Protein AF-A0A1F5PYQ2-F1 (afdb_monomer_lite)

Sequence (108 aa):
MFIPIKQTREEIDQRKFEIEQELLELIYRTESDFELDDIKQVIYDEKDQDDLMQIVAMFDRGGDAGELENILELTTDAWNYFPHKALDGLSPAEVSLRYSEQGSNSRE

pLDDT: mean 78.99, std 13.06, range [34.59, 91.06]

Radius of gyration: 15.69 Å; chains: 1; bounding box: 46×28×38 Å

Secondary structure (DSSP, 8-state):
--------HHHHHHHHHHHHHHHHHHHHHHT-S--HHHHHHHHHT--STHHHHHHHHHH--S--HHHHHHHHHHHHHHHHHS-BGGGTTB-HHHHHHHHHHHHHTT--

Organism: NCBI:txid1817841

Structure (mmCIF, N/CA/C/O backbone):
data_AF-A0A1F5PYQ2-F1
#
_entry.id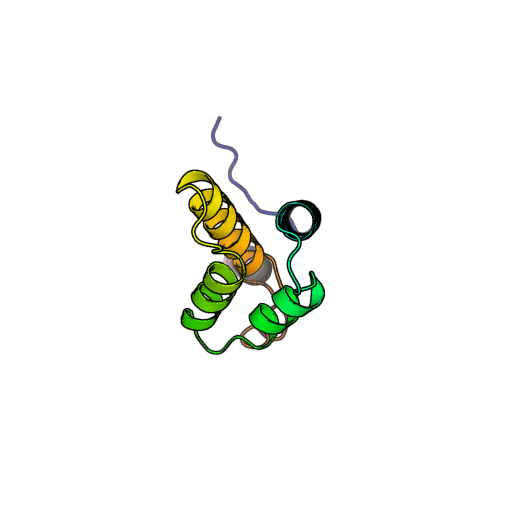   AF-A0A1F5PYQ2-F1
#
loop_
_atom_site.group_PDB
_atom_site.id
_atom_site.type_symbol
_atom_site.label_atom_id
_atom_site.label_alt_id
_atom_site.label_comp_id
_atom_site.label_asym_id
_atom_site.label_entity_id
_atom_site.label_seq_id
_atom_site.pdbx_PDB_ins_code
_atom_site.Cartn_x
_atom_site.Cartn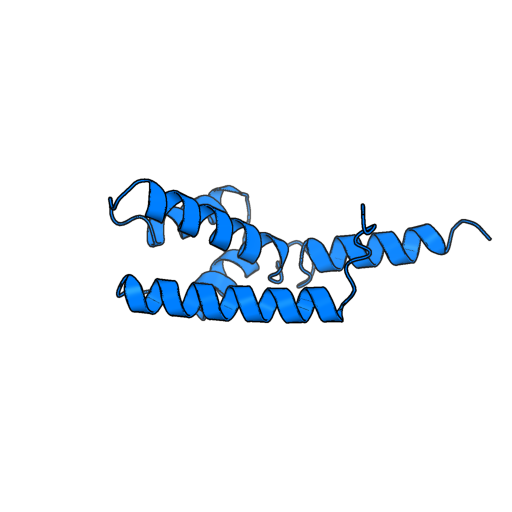_y
_atom_site.Cartn_z
_atom_site.occupancy
_atom_site.B_iso_or_equiv
_atom_site.auth_seq_id
_atom_site.auth_comp_id
_atom_site.auth_asym_id
_atom_site.auth_atom_id
_atom_site.pdbx_PDB_model_num
ATOM 1 N N . MET A 1 1 ? 19.837 21.330 1.083 1.00 34.59 1 MET A N 1
ATOM 2 C CA . MET A 1 1 ? 20.543 20.107 0.655 1.00 34.59 1 MET A CA 1
ATOM 3 C C . MET A 1 1 ? 19.524 19.284 -0.109 1.00 34.59 1 MET A C 1
ATOM 5 O O . MET A 1 1 ? 18.592 18.802 0.508 1.00 34.59 1 MET A O 1
ATOM 9 N N . PHE A 1 2 ? 19.600 19.266 -1.440 1.00 47.25 2 PHE A N 1
ATOM 10 C CA . PHE A 1 2 ? 18.746 18.406 -2.263 1.00 47.25 2 PHE A CA 1
ATOM 11 C C . PHE A 1 2 ? 19.471 17.070 -2.365 1.00 47.25 2 PHE A C 1
ATOM 13 O O . PHE A 1 2 ? 20.518 16.995 -3.006 1.00 47.25 2 PHE A O 1
ATOM 20 N N . ILE A 1 3 ? 18.979 16.058 -1.657 1.00 42.16 3 ILE A N 1
ATOM 21 C CA . ILE A 1 3 ? 19.463 14.693 -1.835 1.00 42.16 3 ILE A CA 1
ATOM 22 C C . ILE A 1 3 ? 18.719 14.148 -3.058 1.00 42.16 3 ILE A C 1
ATOM 24 O O . ILE A 1 3 ? 17.489 14.120 -3.040 1.00 42.16 3 ILE A O 1
ATOM 28 N N . PRO A 1 4 ? 19.413 13.797 -4.154 1.00 42.34 4 PRO A N 1
ATOM 29 C CA . PRO A 1 4 ? 18.775 13.124 -5.273 1.00 42.34 4 PRO A CA 1
ATOM 30 C C . PRO A 1 4 ? 18.320 11.755 -4.770 1.00 42.34 4 PRO A C 1
ATOM 32 O O . PRO A 1 4 ? 19.158 10.912 -4.453 1.00 42.34 4 PRO A O 1
ATOM 35 N N . ILE A 1 5 ? 17.009 11.552 -4.640 1.00 46.09 5 ILE A N 1
ATOM 36 C CA . ILE A 1 5 ? 16.456 10.286 -4.161 1.00 46.09 5 ILE A CA 1
ATOM 37 C C . ILE A 1 5 ? 16.630 9.253 -5.279 1.00 46.09 5 ILE A C 1
ATOM 39 O O . ILE A 1 5 ? 15.768 9.073 -6.134 1.00 46.09 5 ILE A O 1
ATOM 43 N N . LYS A 1 6 ? 17.787 8.590 -5.311 1.00 52.62 6 LYS A N 1
ATOM 44 C CA . LYS A 1 6 ? 17.865 7.232 -5.842 1.00 52.62 6 LYS A CA 1
ATOM 45 C C . LYS A 1 6 ? 17.202 6.352 -4.788 1.00 52.62 6 LYS A C 1
ATOM 47 O O . LYS A 1 6 ? 17.893 5.938 -3.869 1.00 52.62 6 LYS A O 1
ATOM 52 N N . GLN A 1 7 ? 15.891 6.134 -4.886 1.00 63.72 7 GLN A N 1
ATOM 53 C CA . GLN A 1 7 ? 15.201 5.206 -3.987 1.00 63.72 7 GLN A CA 1
ATOM 54 C C . GLN A 1 7 ? 15.839 3.829 -4.146 1.00 63.72 7 GLN A C 1
ATOM 56 O O . GLN A 1 7 ? 15.738 3.214 -5.203 1.00 63.72 7 GLN A O 1
ATOM 61 N N . THR A 1 8 ? 16.556 3.366 -3.134 1.00 76.50 8 THR A N 1
ATOM 62 C CA . THR A 1 8 ? 17.118 2.015 -3.130 1.00 76.50 8 THR A CA 1
ATOM 63 C C . THR A 1 8 ? 16.032 0.994 -2.803 1.00 76.50 8 THR A C 1
ATOM 65 O O . THR A 1 8 ? 14.992 1.323 -2.235 1.00 76.50 8 THR A O 1
ATOM 68 N N . ARG A 1 9 ? 16.264 -0.277 -3.148 1.00 77.69 9 ARG A N 1
ATOM 69 C CA . ARG A 1 9 ? 15.338 -1.363 -2.788 1.00 77.69 9 ARG A CA 1
ATOM 70 C C . ARG A 1 9 ? 15.116 -1.437 -1.271 1.00 77.69 9 ARG A C 1
ATOM 72 O O . ARG A 1 9 ? 13.998 -1.665 -0.840 1.00 77.69 9 ARG A O 1
ATOM 79 N N . GLU A 1 10 ? 16.156 -1.139 -0.494 1.00 81.06 10 GLU A N 1
ATOM 80 C CA . GLU A 1 10 ? 16.117 -1.071 0.971 1.00 81.06 10 GLU A CA 1
ATOM 81 C C . GLU A 1 10 ? 15.205 0.058 1.486 1.00 81.06 10 GLU A C 1
ATOM 83 O O . GLU A 1 10 ? 14.410 -0.165 2.391 1.00 81.06 10 GLU A O 1
ATOM 88 N N . GLU A 1 11 ? 15.249 1.248 0.877 1.00 81.69 11 GLU A N 1
ATOM 89 C CA . GLU A 1 11 ? 14.330 2.349 1.211 1.00 81.69 11 GLU A CA 1
ATOM 90 C C . GLU A 1 11 ? 12.885 2.035 0.822 1.00 81.69 11 GLU A C 1
ATOM 92 O O . GLU A 1 11 ? 11.960 2.394 1.545 1.00 81.69 11 GLU A O 1
ATOM 97 N N . ILE A 1 12 ? 12.683 1.351 -0.308 1.00 84.75 12 ILE A N 1
ATOM 98 C CA . ILE A 1 12 ? 11.360 0.885 -0.731 1.00 84.75 12 ILE A CA 1
ATOM 99 C C . ILE A 1 12 ? 10.802 -0.115 0.287 1.00 84.75 12 ILE A C 1
ATOM 101 O O . ILE A 1 12 ? 9.653 0.026 0.693 1.00 84.75 12 ILE A O 1
ATOM 105 N N . ASP A 1 13 ? 11.600 -1.090 0.727 1.00 84.56 13 ASP A N 1
ATOM 106 C CA . ASP A 1 13 ? 11.182 -2.070 1.736 1.00 84.56 13 ASP A CA 1
ATOM 107 C C . ASP A 1 13 ? 10.937 -1.415 3.105 1.00 84.56 13 ASP A C 1
ATOM 109 O O . ASP A 1 13 ? 9.946 -1.726 3.768 1.00 84.56 13 ASP A O 1
ATOM 113 N N . GLN A 1 14 ? 11.775 -0.455 3.507 1.00 85.94 14 GLN A N 1
ATOM 114 C CA . GLN A 1 14 ? 11.557 0.315 4.731 1.00 85.94 14 GLN A CA 1
ATOM 115 C C . GLN A 1 14 ? 10.245 1.101 4.661 1.00 85.94 14 GLN A C 1
ATOM 117 O O . GLN A 1 14 ? 9.464 1.069 5.610 1.00 85.94 14 GLN A O 1
ATOM 122 N N . ARG A 1 15 ? 9.975 1.766 3.532 1.00 87.56 15 ARG A N 1
ATOM 123 C CA . ARG A 1 15 ? 8.749 2.544 3.362 1.00 87.56 15 ARG A CA 1
ATOM 124 C C . ARG A 1 15 ? 7.512 1.652 3.320 1.00 87.56 15 ARG A C 1
ATOM 126 O O . ARG A 1 15 ? 6.521 1.992 3.951 1.00 87.56 15 ARG A O 1
ATOM 133 N N . LYS A 1 16 ? 7.585 0.479 2.672 1.00 88.75 16 LYS A N 1
ATOM 134 C CA . LYS A 1 16 ? 6.528 -0.548 2.749 1.00 88.75 16 LYS A CA 1
ATOM 135 C C . LYS A 1 16 ? 6.211 -0.894 4.205 1.00 88.75 16 LYS A C 1
ATOM 137 O O . LYS A 1 16 ? 5.045 -0.877 4.576 1.00 88.75 16 LYS A O 1
ATOM 142 N N . PHE A 1 17 ? 7.234 -1.143 5.025 1.00 88.69 17 PHE A N 1
ATOM 143 C CA . PHE A 1 17 ? 7.041 -1.469 6.437 1.00 88.69 17 PHE A CA 1
ATOM 144 C C . PHE A 1 17 ? 6.387 -0.322 7.222 1.00 88.69 17 PHE A C 1
ATOM 146 O O . PHE A 1 17 ? 5.467 -0.570 7.997 1.00 88.69 17 PHE A O 1
ATOM 153 N N . GLU A 1 18 ? 6.826 0.924 7.018 1.00 90.62 18 GLU A N 1
ATOM 154 C CA . GLU A 1 18 ? 6.209 2.101 7.652 1.00 90.62 18 GLU A CA 1
ATOM 155 C C . GLU A 1 18 ? 4.723 2.213 7.292 1.00 90.62 18 GLU A C 1
ATOM 157 O O . GLU A 1 18 ? 3.883 2.282 8.187 1.00 90.62 18 GLU A O 1
ATOM 162 N N . ILE A 1 19 ? 4.395 2.104 6.002 1.00 90.19 19 ILE A N 1
ATOM 163 C CA . ILE A 1 19 ? 3.016 2.157 5.504 1.00 90.19 19 ILE A CA 1
ATOM 164 C C . ILE A 1 19 ? 2.169 1.030 6.106 1.00 90.19 19 ILE A C 1
ATOM 166 O O . ILE A 1 19 ? 1.030 1.259 6.505 1.00 90.19 19 ILE A O 1
ATOM 170 N N . GLU A 1 20 ? 2.704 -0.191 6.209 1.00 90.88 20 GLU A N 1
ATOM 171 C CA . GLU A 1 20 ? 2.001 -1.306 6.854 1.00 90.88 20 GLU A CA 1
ATOM 172 C C . GLU A 1 20 ? 1.691 -1.022 8.327 1.00 90.88 20 GLU A C 1
ATOM 174 O O . GLU A 1 20 ? 0.594 -1.338 8.786 1.00 90.88 20 GLU A O 1
ATOM 179 N N . GLN A 1 21 ? 2.633 -0.434 9.072 1.00 91.06 21 GLN A N 1
ATOM 180 C CA . GLN A 1 21 ? 2.403 -0.075 10.473 1.00 91.06 21 GLN A CA 1
ATOM 181 C C . GLN A 1 21 ? 1.360 1.037 10.607 1.00 91.06 21 GLN A C 1
ATOM 183 O O . GLN A 1 21 ? 0.465 0.928 11.444 1.00 91.06 21 GLN A O 1
ATOM 188 N N . GLU A 1 22 ? 1.434 2.070 9.769 1.00 89.81 22 GLU A N 1
ATOM 189 C CA . GLU A 1 22 ? 0.468 3.171 9.766 1.00 89.81 22 GLU A CA 1
ATOM 190 C C . GLU A 1 22 ? -0.939 2.693 9.369 1.00 89.81 22 GLU A C 1
ATOM 192 O O . GLU A 1 22 ? -1.922 3.082 10.000 1.00 89.81 22 GLU A O 1
ATOM 197 N N . LEU A 1 23 ? -1.055 1.777 8.398 1.00 87.38 23 LEU A N 1
ATOM 198 C CA . LEU A 1 23 ? -2.334 1.159 8.021 1.00 87.38 23 LEU A CA 1
ATOM 199 C C . LEU A 1 23 ? -2.910 0.311 9.153 1.00 87.38 23 LEU A C 1
ATOM 201 O O . LEU A 1 23 ? -4.107 0.384 9.420 1.00 87.38 23 LEU A O 1
ATOM 205 N N . LEU A 1 24 ? -2.077 -0.475 9.840 1.00 88.94 24 LEU A N 1
ATOM 206 C CA . LEU A 1 24 ? -2.514 -1.259 10.997 1.00 88.94 24 LEU A CA 1
ATOM 207 C C . LEU A 1 24 ? -2.988 -0.363 12.143 1.00 88.94 24 LEU A C 1
ATOM 209 O O . LEU A 1 24 ? -4.015 -0.653 12.758 1.00 88.94 24 LEU A O 1
ATOM 213 N N . GLU A 1 25 ? -2.273 0.730 12.418 1.00 88.44 25 GLU A N 1
ATOM 214 C CA . GLU A 1 25 ? -2.694 1.708 13.419 1.00 88.44 25 GLU A CA 1
ATOM 215 C C . GLU A 1 25 ? -4.025 2.355 13.024 1.00 88.44 25 GLU A C 1
ATOM 217 O O . GLU A 1 25 ? -4.922 2.467 13.861 1.00 88.44 25 GLU A O 1
ATOM 222 N N . LEU A 1 26 ? -4.191 2.720 11.750 1.00 83.50 26 LEU A N 1
ATOM 223 C CA . LEU A 1 26 ? -5.429 3.289 11.235 1.00 83.50 26 LEU A CA 1
ATOM 224 C C . LEU A 1 26 ? -6.596 2.303 11.358 1.00 83.50 26 LEU A C 1
ATOM 226 O O . LEU A 1 26 ? -7.648 2.687 11.863 1.00 83.50 26 LEU A O 1
ATOM 230 N N . ILE A 1 27 ? -6.424 1.038 10.962 1.00 84.31 27 ILE A N 1
ATOM 231 C CA . ILE A 1 27 ? -7.443 -0.017 11.106 1.00 84.31 27 ILE A CA 1
ATOM 232 C C . ILE A 1 27 ? -7.833 -0.190 12.577 1.00 84.31 27 ILE A C 1
ATOM 234 O O . ILE A 1 27 ? -9.020 -0.219 12.903 1.00 84.31 27 ILE A O 1
ATOM 238 N N . TYR A 1 28 ? -6.844 -0.245 13.473 1.00 84.31 28 TYR A N 1
ATOM 239 C CA . TYR A 1 28 ? -7.074 -0.381 14.909 1.00 84.31 28 TYR A CA 1
ATOM 240 C C . TYR A 1 28 ? -7.808 0.833 15.492 1.00 84.31 28 TYR A C 1
ATOM 242 O O . TYR A 1 28 ? -8.765 0.679 16.246 1.00 84.31 28 TYR A O 1
ATOM 250 N N . ARG A 1 29 ? -7.390 2.049 15.123 1.00 81.88 29 ARG A N 1
ATOM 251 C CA . ARG A 1 29 ? -7.984 3.306 15.601 1.00 81.88 29 ARG A CA 1
ATOM 252 C C . ARG A 1 29 ? -9.396 3.508 15.075 1.00 81.88 29 ARG A C 1
ATOM 254 O O . ARG A 1 29 ? -10.247 4.027 15.791 1.00 81.88 29 ARG A O 1
ATOM 261 N N . THR A 1 30 ? -9.622 3.133 13.823 1.00 73.19 30 THR A N 1
ATOM 262 C CA . THR A 1 30 ? -10.930 3.245 13.187 1.00 73.19 30 THR A CA 1
ATOM 263 C C . THR A 1 30 ? -11.845 2.091 13.563 1.00 73.19 30 THR A C 1
ATOM 265 O O . THR A 1 30 ? -13.017 2.196 13.258 1.00 73.19 30 THR A O 1
ATOM 268 N N . GLU A 1 31 ? -11.385 1.030 14.238 1.00 74.88 31 GLU A N 1
ATOM 269 C CA . GLU A 1 31 ? -12.162 -0.205 14.444 1.00 74.88 31 GLU A CA 1
ATOM 270 C C . GLU A 1 31 ? -12.774 -0.696 13.119 1.00 74.88 31 GLU A C 1
ATOM 272 O O . GLU A 1 31 ? -13.979 -0.949 13.020 1.00 74.88 31 GLU A O 1
ATOM 277 N N . SER A 1 32 ? -11.965 -0.707 12.056 1.00 72.06 32 SER A N 1
ATOM 278 C CA . SER A 1 32 ? -12.398 -1.156 10.730 1.00 72.06 32 SER A CA 1
ATOM 279 C C . SER A 1 32 ? -12.665 -2.653 10.691 1.00 72.06 32 SER A C 1
ATOM 281 O O . SER A 1 32 ? -11.909 -3.434 11.257 1.00 72.06 32 SER A O 1
ATOM 283 N N . ASP A 1 33 ? -13.731 -3.047 9.989 1.00 79.12 33 ASP A N 1
ATOM 284 C CA . ASP A 1 33 ? -14.025 -4.453 9.673 1.00 79.12 33 ASP A CA 1
ATOM 285 C C . ASP A 1 33 ? -13.036 -5.040 8.645 1.00 79.12 33 ASP A C 1
ATOM 287 O O . ASP A 1 33 ? -13.081 -6.234 8.362 1.00 79.12 33 ASP A O 1
ATOM 291 N N . PHE A 1 34 ? -12.164 -4.203 8.075 1.00 81.06 34 PHE A N 1
ATOM 292 C CA . PHE A 1 34 ? -11.172 -4.564 7.064 1.00 81.06 34 PHE A CA 1
ATOM 293 C C . PHE A 1 34 ? -9.797 -4.809 7.685 1.00 81.06 34 PHE A C 1
ATOM 295 O O . PHE A 1 34 ? -9.363 -4.060 8.563 1.00 81.06 34 PHE A O 1
ATOM 302 N N . GLU A 1 35 ? -9.079 -5.808 7.176 1.00 86.56 35 GLU A N 1
ATOM 303 C CA . GLU A 1 35 ? -7.704 -6.113 7.561 1.00 86.56 35 GLU A CA 1
ATOM 304 C C . GLU A 1 35 ? -6.691 -5.534 6.560 1.00 86.56 35 GLU A C 1
ATOM 306 O O . GLU A 1 35 ? -7.011 -5.182 5.424 1.00 86.56 35 GLU A O 1
ATOM 311 N N . LEU A 1 36 ? -5.418 -5.465 6.966 1.00 86.69 36 LEU A N 1
ATOM 312 C CA . LEU A 1 36 ? -4.328 -5.027 6.084 1.00 86.69 36 LEU A CA 1
ATOM 313 C C . LEU A 1 36 ? -4.260 -5.868 4.793 1.00 86.69 36 LEU A C 1
ATOM 315 O O . LEU A 1 36 ? -3.884 -5.356 3.738 1.00 86.69 36 LEU A O 1
ATOM 319 N N . ASP A 1 37 ? -4.606 -7.154 4.879 1.00 88.06 37 ASP A N 1
ATOM 320 C CA . ASP A 1 37 ? -4.600 -8.069 3.737 1.00 88.06 37 ASP A CA 1
ATOM 321 C C . ASP A 1 37 ? -5.691 -7.722 2.714 1.00 88.06 37 ASP A C 1
ATOM 323 O O . ASP A 1 37 ? -5.414 -7.736 1.517 1.00 88.06 37 ASP A O 1
ATOM 327 N N . ASP A 1 38 ? -6.878 -7.289 3.161 1.00 87.88 38 ASP A N 1
ATOM 328 C CA . ASP A 1 38 ? -7.955 -6.842 2.269 1.00 87.88 38 ASP A CA 1
ATOM 329 C C . ASP A 1 38 ? -7.501 -5.653 1.419 1.00 87.88 38 ASP A C 1
ATOM 331 O O . ASP A 1 38 ? -7.688 -5.637 0.204 1.00 87.88 38 ASP A O 1
ATOM 335 N N . ILE A 1 39 ? -6.829 -4.681 2.043 1.00 85.56 39 ILE A N 1
ATOM 336 C CA . ILE A 1 39 ? -6.304 -3.489 1.363 1.00 85.56 39 ILE A CA 1
ATOM 337 C C . ILE A 1 39 ? -5.266 -3.894 0.317 1.00 85.56 39 ILE A C 1
ATOM 339 O O . ILE A 1 39 ? -5.333 -3.463 -0.835 1.00 85.56 39 ILE A O 1
ATOM 343 N N . LYS A 1 40 ? -4.317 -4.757 0.698 1.00 87.81 40 LYS A N 1
ATOM 344 C CA . LYS A 1 40 ? -3.305 -5.278 -0.227 1.00 87.81 40 LYS A CA 1
ATOM 345 C C . LYS A 1 40 ? -3.939 -6.047 -1.373 1.00 87.81 40 LYS A C 1
ATOM 347 O O . LYS A 1 40 ? -3.443 -5.955 -2.489 1.00 87.81 40 LYS A O 1
ATOM 352 N N . GLN A 1 41 ? -5.014 -6.786 -1.118 1.00 88.88 41 GLN A N 1
ATOM 353 C CA . GLN A 1 41 ? -5.717 -7.535 -2.147 1.00 88.88 41 GLN A CA 1
ATOM 354 C C . GLN A 1 41 ? -6.448 -6.603 -3.119 1.00 88.88 41 GLN A C 1
ATOM 356 O O . GLN A 1 41 ? -6.394 -6.848 -4.321 1.00 88.88 41 GLN A O 1
ATOM 361 N N . VAL A 1 42 ? -7.078 -5.527 -2.632 1.00 88.25 42 VAL A N 1
ATOM 362 C CA . VAL A 1 42 ? -7.711 -4.508 -3.491 1.00 88.25 42 VAL A CA 1
ATOM 363 C C . VAL A 1 42 ? -6.671 -3.829 -4.380 1.00 88.25 42 VAL A C 1
ATOM 365 O O . VAL A 1 42 ? -6.900 -3.698 -5.577 1.00 88.25 42 VAL A O 1
ATOM 368 N N . ILE A 1 43 ? -5.516 -3.462 -3.821 1.00 88.06 43 ILE A N 1
ATOM 369 C CA . ILE A 1 43 ? -4.410 -2.870 -4.588 1.00 88.06 43 ILE A CA 1
ATOM 370 C C . ILE A 1 43 ? -3.834 -3.890 -5.576 1.00 88.06 43 ILE A C 1
ATOM 372 O O . ILE A 1 43 ? -3.590 -3.582 -6.735 1.00 88.06 43 ILE A O 1
ATOM 376 N N . TYR A 1 44 ? -3.645 -5.139 -5.153 1.00 89.12 44 TYR A N 1
ATOM 377 C CA . TYR A 1 44 ? -3.095 -6.165 -6.026 1.00 89.12 44 TYR A CA 1
ATOM 378 C C . TYR A 1 44 ? -4.019 -6.448 -7.209 1.00 89.12 44 TYR A C 1
ATOM 380 O O . TYR A 1 44 ? -3.547 -6.478 -8.338 1.00 89.12 44 TYR A O 1
ATOM 388 N N . ASP A 1 45 ? -5.317 -6.645 -6.979 1.00 88.69 45 ASP A N 1
ATOM 389 C CA . ASP A 1 45 ? -6.310 -6.922 -8.025 1.00 88.69 45 ASP A CA 1
ATOM 390 C C . ASP A 1 45 ? -6.902 -5.650 -8.662 1.00 88.69 45 ASP A C 1
ATOM 392 O O . ASP A 1 45 ? -7.937 -5.736 -9.335 1.00 88.69 45 ASP A O 1
ATOM 396 N N . GLU A 1 46 ? -6.241 -4.497 -8.485 1.00 83.75 46 GLU A N 1
ATOM 397 C CA . GLU A 1 46 ? -6.656 -3.230 -9.081 1.00 83.75 46 GLU A CA 1
ATOM 398 C C . GLU A 1 46 ? -6.893 -3.379 -10.587 1.00 83.75 46 GLU A C 1
ATOM 400 O O . GLU A 1 46 ? -6.167 -4.074 -11.315 1.00 83.75 46 GLU A O 1
ATOM 405 N N . LYS A 1 47 ? -7.933 -2.706 -11.069 1.00 77.06 47 LYS A N 1
ATOM 406 C CA . LYS A 1 47 ? -8.208 -2.568 -12.498 1.00 77.06 47 LYS A CA 1
ATOM 407 C C . LYS A 1 47 ? -7.972 -1.144 -12.955 1.00 77.06 47 LYS A C 1
ATOM 409 O O . LYS A 1 47 ? -7.410 -0.961 -14.031 1.00 77.06 47 LYS A O 1
ATOM 414 N N . ASP A 1 48 ? -8.377 -0.172 -12.139 1.00 75.81 48 ASP A N 1
ATOM 415 C CA . ASP A 1 48 ? -8.334 1.250 -12.461 1.00 75.81 48 ASP A CA 1
ATOM 416 C C . ASP A 1 48 ? -8.155 2.104 -11.192 1.00 75.81 48 ASP A C 1
ATOM 418 O O . ASP A 1 48 ? -8.353 1.644 -10.070 1.00 75.81 48 ASP A O 1
ATOM 422 N N . GLN A 1 49 ? -7.853 3.399 -11.355 1.00 73.50 49 GLN A N 1
ATOM 423 C CA . GLN A 1 49 ? -7.696 4.332 -10.224 1.00 73.50 49 GLN A CA 1
ATOM 424 C C . GLN A 1 49 ? -8.964 4.520 -9.372 1.00 73.50 49 GLN A C 1
ATOM 426 O O . GLN A 1 49 ? -8.887 5.066 -8.272 1.00 73.50 49 GLN A O 1
ATOM 431 N N . ASP A 1 50 ? -10.124 4.069 -9.851 1.00 79.38 50 ASP A N 1
ATOM 432 C CA . ASP A 1 50 ? -11.355 4.041 -9.060 1.00 79.38 50 ASP A CA 1
ATOM 433 C C . ASP A 1 50 ? -11.247 3.093 -7.852 1.00 79.38 50 ASP A C 1
ATOM 435 O O . ASP A 1 50 ? -11.886 3.339 -6.828 1.00 79.38 50 ASP A O 1
ATOM 439 N N . ASP A 1 51 ? -10.407 2.054 -7.921 1.00 80.62 51 ASP A N 1
ATOM 440 C CA . ASP A 1 51 ? -10.195 1.112 -6.815 1.00 80.62 51 ASP A CA 1
ATOM 441 C C . ASP A 1 51 ? -9.486 1.786 -5.624 1.00 80.62 51 ASP A C 1
ATOM 443 O O . ASP A 1 51 ? -9.807 1.504 -4.468 1.00 80.62 51 ASP A O 1
ATOM 447 N N . LEU A 1 52 ? -8.621 2.777 -5.881 1.00 80.31 52 LEU A N 1
ATOM 448 C CA . LEU A 1 52 ? -8.020 3.614 -4.834 1.00 80.31 52 LEU A CA 1
ATOM 449 C C . LEU A 1 52 ? -9.103 4.369 -4.052 1.00 80.31 52 LEU A C 1
ATOM 451 O O . LEU A 1 52 ? -9.088 4.401 -2.821 1.00 80.31 52 LEU A O 1
ATOM 455 N N . MET A 1 53 ? -10.071 4.961 -4.760 1.00 81.56 53 MET A N 1
ATOM 456 C CA . MET A 1 53 ? -11.167 5.689 -4.117 1.00 81.56 53 MET A CA 1
ATOM 457 C C . MET A 1 53 ? -12.082 4.765 -3.312 1.00 81.56 53 MET A C 1
ATOM 459 O O . MET A 1 53 ? -12.651 5.211 -2.316 1.00 81.56 53 MET A O 1
ATOM 463 N N . GLN A 1 54 ? -12.199 3.486 -3.684 1.00 81.25 54 GLN A N 1
ATOM 464 C CA . GLN A 1 54 ? -12.926 2.512 -2.869 1.00 81.25 54 GLN A CA 1
ATOM 465 C C . GLN A 1 54 ? -12.235 2.281 -1.525 1.00 81.25 54 GLN A C 1
ATOM 467 O O . GLN A 1 54 ? -12.921 2.280 -0.508 1.00 81.25 54 GLN A O 1
ATOM 472 N N . ILE A 1 55 ? -10.904 2.149 -1.495 1.00 81.94 55 ILE A N 1
ATOM 473 C CA . ILE A 1 55 ? -10.149 1.998 -0.239 1.00 81.94 55 ILE A CA 1
ATOM 474 C C . ILE A 1 55 ? -10.356 3.228 0.648 1.00 81.94 55 ILE A C 1
ATOM 476 O O . ILE A 1 55 ? -10.711 3.092 1.816 1.00 81.94 55 ILE A O 1
ATOM 480 N N . VAL A 1 56 ? -10.224 4.436 0.089 1.00 83.31 56 VAL A N 1
ATOM 481 C CA . VAL A 1 56 ? -10.467 5.680 0.840 1.00 83.31 56 VAL A CA 1
ATOM 482 C C . VAL A 1 56 ? -11.893 5.711 1.399 1.00 83.31 56 VAL A C 1
ATOM 484 O O . VAL A 1 56 ? -12.080 6.028 2.570 1.00 83.31 56 VAL A O 1
ATOM 487 N N . ALA A 1 57 ? -12.894 5.317 0.608 1.00 81.94 57 ALA A N 1
ATOM 488 C CA . ALA A 1 57 ? -14.287 5.261 1.045 1.00 81.94 57 ALA A CA 1
ATOM 489 C C . ALA A 1 57 ? -14.562 4.185 2.115 1.00 81.94 57 ALA A C 1
ATOM 491 O O . ALA A 1 57 ? -15.489 4.346 2.903 1.00 81.94 57 ALA A O 1
ATOM 492 N N . MET A 1 58 ? -13.776 3.103 2.173 1.00 77.50 58 MET A N 1
ATOM 493 C CA . MET A 1 58 ? -13.868 2.100 3.248 1.00 77.50 58 MET A CA 1
ATOM 494 C C . MET A 1 58 ? -13.404 2.664 4.597 1.00 77.50 58 MET A C 1
ATOM 496 O O . MET A 1 58 ? -13.930 2.278 5.641 1.00 77.50 58 MET A O 1
ATOM 500 N N . PHE A 1 59 ? -12.435 3.582 4.575 1.00 75.19 59 PHE A N 1
ATOM 501 C CA . PHE A 1 59 ? -11.923 4.257 5.769 1.00 75.19 59 PHE A CA 1
ATOM 502 C C . PHE A 1 59 ? -12.668 5.557 6.103 1.00 75.19 59 PHE A C 1
ATOM 504 O O . PHE A 1 59 ? -12.658 5.979 7.261 1.00 75.19 59 PHE A O 1
ATOM 511 N N . ASP A 1 60 ? -13.341 6.180 5.131 1.00 75.94 60 ASP A N 1
ATOM 512 C CA . ASP A 1 60 ? -14.148 7.380 5.345 1.00 75.94 60 ASP A CA 1
ATOM 513 C C . ASP A 1 60 ? -15.441 7.059 6.113 1.00 75.94 60 ASP A C 1
ATOM 515 O O . ASP A 1 60 ? -16.446 6.600 5.569 1.00 75.94 60 ASP A O 1
ATOM 519 N N . ARG A 1 61 ? -15.419 7.333 7.419 1.00 70.94 61 ARG A N 1
ATOM 520 C CA . ARG A 1 61 ? -16.575 7.191 8.318 1.00 70.94 61 ARG A CA 1
ATOM 521 C C . ARG A 1 61 ? -17.355 8.493 8.516 1.00 70.94 61 ARG A C 1
ATOM 523 O O . ARG A 1 61 ? -18.166 8.578 9.438 1.00 70.94 61 ARG A O 1
ATOM 530 N N . GLY A 1 62 ? -17.117 9.514 7.688 1.00 65.25 62 GLY A N 1
ATOM 531 C CA . GLY A 1 62 ? -17.685 10.850 7.887 1.00 65.25 62 GLY A CA 1
ATOM 532 C C . GLY A 1 62 ? -17.060 11.593 9.074 1.00 65.25 62 GLY A C 1
ATOM 533 O O . GLY A 1 62 ? -17.751 12.352 9.757 1.00 65.25 62 GLY A O 1
ATOM 534 N N . GLY A 1 63 ? -15.779 11.316 9.343 1.00 64.00 63 GLY A N 1
ATOM 535 C CA . GLY A 1 63 ? -14.967 11.957 10.380 1.00 64.00 63 GLY A CA 1
ATOM 536 C C . GLY A 1 63 ? -14.490 13.363 9.998 1.00 64.00 63 GLY A C 1
ATOM 537 O O . GLY A 1 63 ? -14.995 13.985 9.062 1.00 64.00 63 GLY A O 1
ATOM 538 N N . ASP A 1 64 ? -13.521 13.890 10.747 1.00 69.19 64 ASP A N 1
ATOM 539 C CA . ASP A 1 64 ? -12.950 15.216 10.479 1.00 69.19 64 ASP A CA 1
ATOM 540 C C . ASP A 1 64 ? -12.115 15.218 9.182 1.00 69.19 64 ASP A C 1
ATOM 542 O O . ASP A 1 64 ? -11.493 14.216 8.825 1.00 69.19 64 ASP A O 1
ATOM 546 N N . ALA A 1 65 ? -12.065 16.353 8.477 1.00 73.25 65 ALA A N 1
ATOM 547 C CA . ALA A 1 65 ? -11.328 16.484 7.217 1.00 73.25 65 ALA A CA 1
ATOM 548 C C . ALA A 1 65 ? -9.833 16.128 7.348 1.00 73.25 65 ALA A C 1
ATOM 550 O O . ALA A 1 65 ? -9.235 15.661 6.380 1.00 73.25 65 ALA A O 1
ATOM 551 N N . GLY A 1 66 ? -9.242 16.299 8.538 1.00 73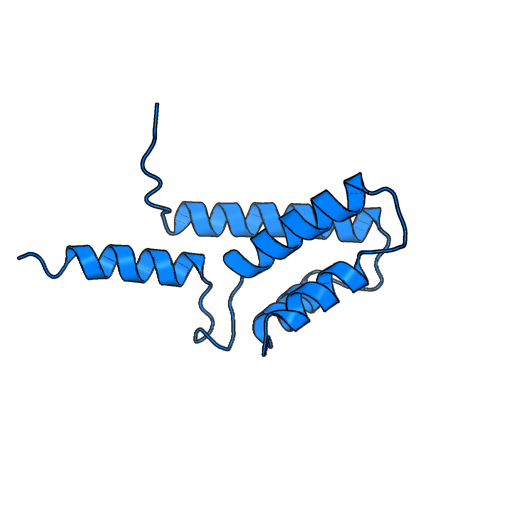.94 66 GLY A N 1
ATOM 552 C CA . GLY A 1 66 ? -7.866 15.879 8.801 1.00 73.94 66 GLY A CA 1
ATOM 553 C C . GLY A 1 66 ? -7.674 14.359 8.796 1.00 73.94 66 GLY A C 1
ATOM 554 O O . GLY A 1 66 ? -6.607 13.880 8.423 1.00 73.94 66 GLY A O 1
ATOM 555 N N . GLU A 1 67 ? -8.687 13.571 9.161 1.00 76.06 67 GLU A N 1
ATOM 556 C CA . GLU A 1 67 ? -8.600 12.107 9.080 1.00 76.06 67 GLU A CA 1
ATOM 557 C C . GLU A 1 67 ? -8.631 11.638 7.627 1.00 76.06 67 GLU A C 1
ATOM 559 O O . GLU A 1 67 ? -7.833 10.785 7.247 1.00 76.06 67 GLU A O 1
ATOM 564 N N . LEU A 1 68 ? -9.485 12.254 6.804 1.00 81.12 68 LEU A N 1
ATOM 565 C CA . LEU A 1 68 ? -9.571 11.961 5.375 1.00 81.12 68 LEU A CA 1
ATOM 566 C C . LEU A 1 68 ? -8.256 12.264 4.641 1.00 81.12 68 LEU A C 1
ATOM 568 O O . LEU A 1 68 ? -7.848 11.488 3.782 1.00 81.12 68 LEU A O 1
ATOM 572 N N . GLU A 1 69 ? -7.576 13.360 4.989 1.00 83.06 69 GLU A N 1
ATOM 573 C CA . GLU A 1 69 ? -6.265 13.702 4.420 1.00 83.06 69 GLU A CA 1
ATOM 574 C C . GLU A 1 69 ? -5.209 12.637 4.752 1.00 83.06 69 GLU A C 1
ATOM 576 O O . GLU A 1 69 ? -4.525 12.156 3.850 1.00 83.06 69 GLU A O 1
ATOM 581 N N . ASN A 1 70 ? -5.142 12.194 6.014 1.00 83.44 70 ASN A N 1
ATOM 582 C CA . ASN A 1 70 ? -4.235 11.117 6.426 1.00 83.44 70 ASN A CA 1
ATOM 583 C C . ASN A 1 70 ? -4.552 9.793 5.709 1.00 83.44 70 ASN A C 1
ATOM 585 O O . ASN A 1 70 ? -3.645 9.110 5.243 1.00 83.44 70 ASN A O 1
ATOM 589 N N . ILE A 1 71 ? -5.836 9.435 5.585 1.00 84.19 71 ILE A N 1
ATOM 590 C CA . ILE A 1 71 ? -6.277 8.229 4.866 1.00 84.19 71 ILE A CA 1
ATOM 591 C C . ILE A 1 71 ? -5.855 8.296 3.397 1.00 84.19 71 ILE A C 1
ATOM 593 O O . ILE A 1 71 ? -5.364 7.309 2.849 1.00 84.19 71 ILE A O 1
ATOM 597 N N . LEU A 1 72 ? -6.054 9.445 2.748 1.00 86.81 72 LEU A N 1
ATOM 598 C CA . LEU A 1 72 ? -5.728 9.633 1.340 1.00 86.81 72 LEU A CA 1
ATOM 599 C C . LEU A 1 72 ? -4.219 9.541 1.097 1.00 86.81 72 LEU A C 1
ATOM 601 O O . LEU A 1 72 ? -3.804 8.864 0.154 1.00 86.81 72 LEU A O 1
ATOM 605 N N . GLU A 1 73 ? -3.412 10.190 1.940 1.00 88.50 73 GLU A N 1
ATOM 606 C CA . GLU A 1 73 ? -1.950 10.118 1.870 1.00 88.50 73 GLU A CA 1
ATOM 607 C C . GLU A 1 73 ? -1.482 8.667 2.018 1.00 88.50 73 GLU A C 1
ATOM 609 O O . GLU A 1 73 ? -0.789 8.147 1.144 1.00 88.50 73 GLU A O 1
ATOM 614 N N . LEU A 1 74 ? -1.970 7.972 3.046 1.00 88.69 74 LEU A N 1
ATOM 615 C CA . LEU A 1 74 ? -1.588 6.597 3.338 1.00 88.69 74 LEU A CA 1
ATOM 616 C C . LEU A 1 74 ? -2.035 5.608 2.253 1.00 88.69 74 LEU A C 1
ATOM 618 O O . LEU A 1 74 ? -1.285 4.710 1.879 1.00 88.69 74 LEU A O 1
ATOM 622 N N . THR A 1 75 ? -3.239 5.787 1.707 1.00 88.31 75 THR A N 1
ATOM 623 C CA . THR A 1 75 ? -3.749 4.963 0.599 1.00 88.31 75 THR A CA 1
ATOM 624 C C . THR A 1 75 ? -2.935 5.197 -0.673 1.00 88.31 75 THR A C 1
ATOM 626 O O . THR A 1 75 ? -2.624 4.254 -1.398 1.00 88.31 75 THR A O 1
ATOM 629 N N . THR A 1 76 ? -2.539 6.444 -0.934 1.00 88.62 76 THR A N 1
ATOM 630 C CA . THR A 1 76 ? -1.679 6.792 -2.073 1.00 88.62 76 THR A CA 1
ATOM 631 C C . THR A 1 76 ? -0.281 6.199 -1.915 1.00 88.62 76 THR A C 1
ATOM 633 O O . THR A 1 76 ? 0.283 5.673 -2.875 1.00 88.62 76 THR A O 1
ATOM 636 N N . ASP A 1 77 ? 0.282 6.240 -0.711 1.00 90.12 77 ASP A N 1
ATOM 637 C CA . ASP A 1 77 ? 1.560 5.605 -0.400 1.00 90.12 77 ASP A CA 1
ATOM 638 C C . ASP A 1 77 ? 1.463 4.080 -0.560 1.00 90.12 77 ASP A C 1
ATOM 640 O O . ASP A 1 77 ? 2.259 3.478 -1.283 1.00 90.12 77 ASP A O 1
ATOM 644 N N . ALA A 1 78 ? 0.432 3.449 0.001 1.00 89.69 78 ALA A N 1
ATOM 645 C CA . ALA A 1 78 ? 0.154 2.027 -0.183 1.00 89.69 78 ALA A CA 1
ATOM 646 C C . ALA A 1 78 ? 0.086 1.651 -1.670 1.00 89.69 78 ALA A C 1
ATOM 648 O O . ALA A 1 78 ? 0.748 0.710 -2.100 1.00 89.69 78 ALA A O 1
ATOM 649 N N . TRP A 1 79 ? -0.616 2.438 -2.484 1.00 89.25 79 TRP A N 1
ATOM 650 C CA . TRP A 1 79 ? -0.676 2.248 -3.931 1.00 89.25 79 TRP A CA 1
ATOM 651 C C . TRP A 1 79 ? 0.693 2.384 -4.610 1.00 89.25 79 TRP A C 1
ATOM 653 O O . TRP A 1 79 ? 1.010 1.646 -5.532 1.00 89.25 79 TRP A O 1
ATOM 663 N N . ASN A 1 80 ? 1.562 3.294 -4.180 1.00 89.12 80 ASN A N 1
ATOM 664 C CA . ASN A 1 80 ? 2.873 3.460 -4.820 1.00 89.12 80 ASN A CA 1
ATOM 665 C C . ASN A 1 80 ? 3.893 2.383 -4.432 1.00 89.12 80 ASN A C 1
ATOM 667 O O . ASN A 1 80 ? 4.801 2.078 -5.217 1.00 89.12 80 ASN A O 1
ATOM 671 N N . TYR A 1 81 ? 3.759 1.813 -3.235 1.00 89.38 81 TYR A N 1
ATOM 672 C CA . TYR A 1 81 ? 4.737 0.891 -2.670 1.00 89.38 81 TYR A CA 1
ATOM 673 C C . TYR A 1 81 ? 4.282 -0.572 -2.682 1.00 89.38 81 TYR A C 1
ATOM 675 O O . TYR A 1 81 ? 5.144 -1.447 -2.727 1.00 89.38 81 TYR A O 1
ATOM 683 N N . PHE A 1 82 ? 2.988 -0.888 -2.716 1.00 89.62 82 PHE A N 1
ATOM 684 C CA . PHE A 1 82 ? 2.516 -2.274 -2.782 1.00 89.62 82 PHE A CA 1
ATOM 685 C C . PHE A 1 82 ? 2.505 -2.857 -4.199 1.00 89.62 82 PHE A C 1
ATOM 687 O O . PHE A 1 82 ? 2.534 -2.115 -5.180 1.00 89.62 82 PHE A O 1
ATOM 694 N N . PRO A 1 83 ? 2.566 -4.197 -4.317 1.00 89.31 83 PRO A N 1
ATOM 695 C CA . PRO A 1 83 ? 2.595 -4.873 -5.605 1.00 89.31 83 PRO A CA 1
A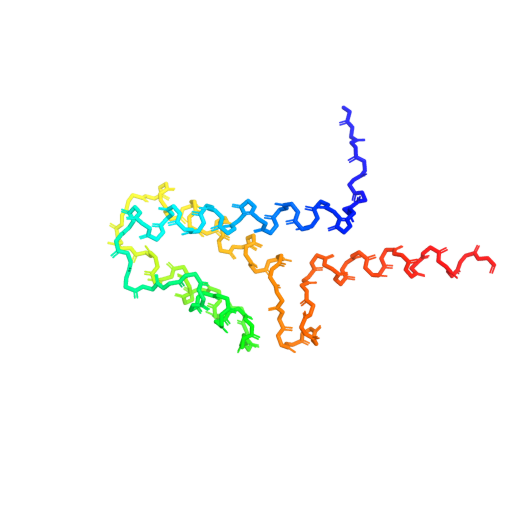TOM 696 C C . PRO A 1 83 ? 1.234 -4.842 -6.300 1.00 89.31 83 PRO A C 1
ATOM 698 O O . PRO A 1 83 ? 0.207 -5.092 -5.675 1.00 89.31 83 PRO A O 1
ATOM 701 N N . HIS A 1 84 ? 1.260 -4.658 -7.618 1.00 90.19 84 HIS A N 1
ATOM 702 C CA . HIS A 1 84 ? 0.069 -4.627 -8.465 1.00 90.19 84 HIS A CA 1
ATOM 703 C C . HIS A 1 84 ? 0.088 -5.768 -9.460 1.00 90.19 84 HIS A C 1
ATOM 705 O O . HIS A 1 84 ? 1.109 -6.029 -10.103 1.00 90.19 84 HIS A O 1
ATOM 711 N N . LYS A 1 85 ? -1.054 -6.414 -9.675 1.00 88.50 85 LYS A N 1
ATOM 712 C CA . LYS A 1 85 ? -1.199 -7.460 -10.693 1.00 88.50 85 LYS A CA 1
ATOM 713 C C . LYS A 1 85 ? -0.975 -6.916 -12.099 1.00 88.50 85 LYS A C 1
ATOM 715 O O . LYS A 1 85 ? -0.365 -7.600 -12.917 1.00 88.50 85 LYS A O 1
ATOM 720 N N . ALA A 1 86 ? -1.389 -5.675 -12.360 1.00 85.94 86 ALA A N 1
ATOM 721 C CA . ALA A 1 86 ? -1.135 -4.989 -13.627 1.00 85.94 86 ALA A CA 1
ATOM 722 C C . ALA A 1 86 ? 0.368 -4.794 -13.916 1.00 85.94 86 ALA A C 1
ATOM 724 O O . ALA A 1 86 ? 0.777 -4.753 -15.076 1.00 85.94 86 ALA A O 1
ATOM 725 N N . LEU A 1 87 ? 1.197 -4.724 -12.869 1.00 84.12 87 LEU A N 1
ATOM 726 C CA . LEU A 1 87 ? 2.648 -4.540 -12.947 1.00 84.12 87 LEU A CA 1
ATOM 727 C C . LEU A 1 87 ? 3.428 -5.852 -12.740 1.00 84.12 87 LEU A C 1
ATOM 729 O O . LEU A 1 87 ? 4.596 -5.813 -12.358 1.00 84.12 87 LEU A O 1
ATOM 733 N N . ASP A 1 88 ? 2.804 -7.009 -12.984 1.00 85.50 88 ASP A N 1
ATOM 734 C CA . ASP A 1 88 ? 3.413 -8.340 -12.798 1.00 85.50 88 ASP A CA 1
ATOM 7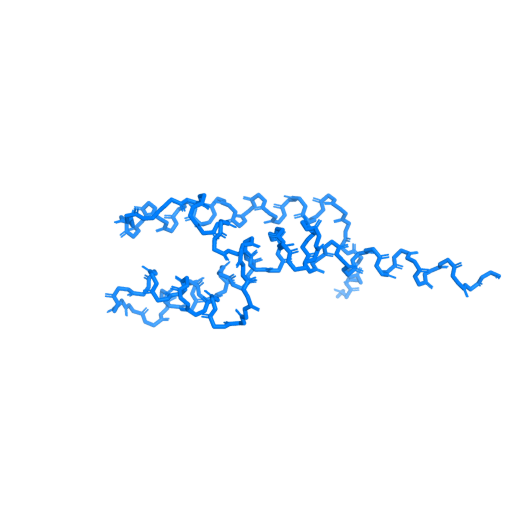35 C C . ASP A 1 88 ? 3.824 -8.621 -11.335 1.00 85.50 88 ASP A C 1
ATOM 737 O O . ASP A 1 88 ? 4.790 -9.326 -11.052 1.00 85.50 88 ASP A O 1
ATOM 741 N N . GLY A 1 89 ? 3.100 -8.038 -10.374 1.00 86.00 89 GLY A N 1
ATOM 742 C CA . GLY A 1 89 ? 3.406 -8.137 -8.946 1.00 86.00 89 GLY A CA 1
ATOM 743 C C . GLY A 1 89 ? 4.510 -7.190 -8.470 1.00 86.00 89 GLY A C 1
ATOM 744 O O . GLY A 1 89 ? 5.033 -7.382 -7.375 1.00 86.00 89 GLY A O 1
ATOM 745 N N . LEU A 1 90 ? 4.876 -6.181 -9.265 1.00 86.94 90 LEU A N 1
ATOM 746 C CA . LEU A 1 90 ? 5.776 -5.098 -8.856 1.00 86.94 90 LEU A CA 1
ATOM 747 C C . LEU A 1 90 ? 4.985 -3.876 -8.380 1.00 86.94 90 LEU A C 1
ATOM 749 O O . LEU A 1 90 ? 3.827 -3.691 -8.748 1.00 86.94 90 LEU A O 1
ATOM 753 N N . SER A 1 91 ? 5.620 -3.017 -7.586 1.00 88.56 91 SER A N 1
ATOM 754 C CA . SER A 1 91 ? 5.068 -1.704 -7.241 1.00 88.56 91 SER A CA 1
ATOM 755 C C . SER A 1 91 ? 5.539 -0.603 -8.198 1.00 88.56 91 SER A C 1
ATOM 757 O O . SER A 1 91 ? 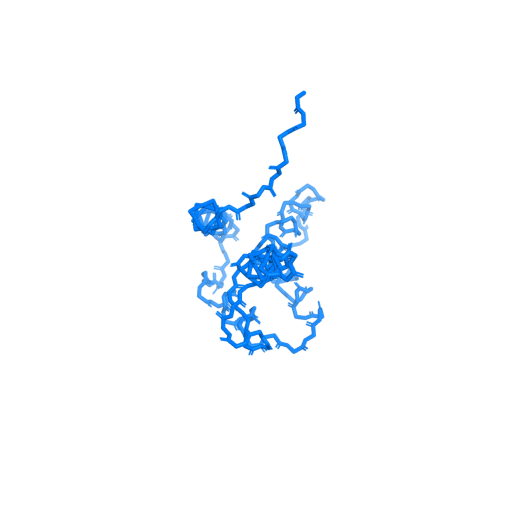6.612 -0.736 -8.798 1.00 88.56 91 SER A O 1
ATOM 759 N N . PRO A 1 92 ? 4.803 0.516 -8.336 1.00 87.19 92 PRO A N 1
ATOM 760 C CA . PRO A 1 92 ? 5.247 1.685 -9.091 1.00 87.19 92 PRO A CA 1
ATOM 761 C C . PRO A 1 92 ? 6.649 2.163 -8.691 1.00 87.19 92 PRO A C 1
ATOM 763 O O . PRO A 1 92 ? 7.459 2.506 -9.561 1.00 87.19 92 PRO A O 1
ATOM 766 N N . ALA A 1 93 ? 6.969 2.126 -7.393 1.00 87.38 93 ALA A N 1
ATOM 767 C CA . ALA A 1 93 ? 8.299 2.443 -6.879 1.00 87.38 93 ALA A CA 1
ATOM 768 C C . ALA A 1 93 ? 9.368 1.451 -7.379 1.00 87.38 93 ALA A C 1
ATOM 770 O O . ALA A 1 93 ? 10.420 1.863 -7.873 1.00 87.38 93 ALA A O 1
ATOM 771 N N . GLU A 1 94 ? 9.095 0.142 -7.333 1.00 84.81 94 GLU A N 1
ATOM 772 C CA . GLU A 1 94 ? 10.019 -0.887 -7.835 1.00 84.81 94 GLU A CA 1
ATOM 773 C C . GLU A 1 94 ? 10.209 -0.808 -9.354 1.00 84.81 94 GLU A C 1
ATOM 775 O O . GLU A 1 94 ? 11.325 -0.961 -9.859 1.00 84.81 94 GLU A O 1
ATOM 780 N N . VAL A 1 95 ? 9.137 -0.524 -10.092 1.00 87.25 95 VAL A N 1
ATOM 781 C CA . VAL A 1 95 ? 9.178 -0.299 -11.538 1.00 87.25 95 VAL A CA 1
ATOM 782 C C . VAL A 1 95 ? 10.037 0.927 -11.862 1.00 87.25 95 VAL A C 1
ATOM 784 O O . VAL A 1 95 ? 10.908 0.855 -12.732 1.00 87.25 95 VAL A O 1
ATOM 787 N N . SER A 1 96 ? 9.864 2.030 -11.131 1.00 85.12 96 SER A N 1
ATOM 788 C CA . SER A 1 96 ? 10.657 3.257 -11.302 1.00 85.12 96 SER A CA 1
ATOM 789 C C . SER A 1 96 ? 12.141 3.045 -10.996 1.00 85.12 96 SER A C 1
ATOM 791 O O . SER A 1 96 ? 13.006 3.521 -11.741 1.00 85.12 96 SER A O 1
ATOM 793 N N . LEU A 1 97 ? 12.453 2.272 -9.952 1.00 84.12 97 LEU A N 1
ATOM 794 C CA . LEU A 1 97 ? 13.820 1.862 -9.643 1.00 84.12 97 LEU A CA 1
ATOM 795 C C . LEU A 1 97 ? 14.406 1.019 -10.781 1.00 84.12 97 LEU A C 1
ATOM 797 O O . LEU A 1 97 ? 15.492 1.317 -11.278 1.00 84.12 97 LEU A O 1
ATOM 801 N N . ARG A 1 98 ? 13.659 0.026 -11.275 1.00 82.56 98 ARG A N 1
ATOM 802 C CA . ARG A 1 98 ? 14.080 -0.822 -12.399 1.00 82.56 98 ARG A CA 1
ATOM 803 C C . ARG A 1 98 ? 14.394 -0.003 -13.653 1.00 82.56 98 ARG A C 1
ATOM 805 O O . ARG A 1 98 ? 15.411 -0.255 -14.297 1.00 82.56 98 ARG A O 1
ATOM 812 N N . TYR A 1 99 ? 13.564 0.982 -14.000 1.00 81.00 99 TYR A N 1
ATOM 813 C CA . TYR A 1 99 ? 13.829 1.875 -15.134 1.00 81.00 99 TYR A CA 1
ATOM 814 C C . TYR A 1 99 ? 15.056 2.764 -14.910 1.00 81.00 99 TYR A C 1
ATOM 816 O O . TYR A 1 99 ? 15.820 2.993 -15.848 1.00 81.00 99 TYR A O 1
ATOM 824 N N . SER A 1 100 ? 15.279 3.232 -13.680 1.00 75.19 100 SER A N 1
ATOM 825 C CA . SER A 1 100 ? 16.449 4.051 -13.326 1.00 75.19 100 SER A CA 1
ATOM 826 C C . SER A 1 100 ? 17.766 3.270 -13.444 1.00 75.19 100 SER A C 1
ATOM 828 O O . SER A 1 100 ? 18.771 3.801 -13.931 1.00 75.19 100 SER A O 1
ATOM 830 N N . GLU A 1 101 ? 17.744 1.988 -13.076 1.00 70.94 101 GLU A N 1
ATOM 831 C CA . GLU A 1 101 ? 18.867 1.058 -13.239 1.00 70.94 101 GLU A CA 1
ATOM 832 C C . GLU A 1 101 ? 19.112 0.711 -14.723 1.00 70.94 101 GLU A C 1
ATOM 834 O O . GLU A 1 101 ? 20.253 0.697 -15.184 1.00 70.94 101 GLU A O 1
ATOM 839 N N . GLN A 1 102 ? 18.053 0.511 -15.520 1.00 65.25 102 GLN A N 1
ATOM 840 C CA . GLN A 1 102 ? 18.170 0.202 -16.956 1.00 65.25 102 GLN A CA 1
ATOM 841 C C . GLN A 1 102 ? 18.590 1.404 -17.818 1.00 65.25 102 GLN A C 1
ATOM 843 O O . GLN A 1 102 ? 19.382 1.250 -18.749 1.00 65.25 102 GLN A O 1
ATOM 848 N N . GLY A 1 103 ? 18.109 2.611 -17.503 1.00 57.62 103 GLY A N 1
ATOM 849 C CA . GLY A 1 103 ? 18.474 3.845 -18.207 1.00 57.62 103 GLY A CA 1
ATOM 850 C C . GLY A 1 103 ? 19.945 4.240 -18.029 1.00 57.62 103 GLY A C 1
ATOM 851 O O . GLY A 1 103 ? 20.508 4.927 -18.883 1.00 57.62 103 GLY A O 1
ATOM 852 N N . SER A 1 104 ? 20.591 3.760 -16.963 1.00 53.50 104 SER A N 1
ATOM 853 C CA . SER A 1 104 ? 22.033 3.925 -16.744 1.00 53.50 104 SER A CA 1
ATOM 854 C C . SER A 1 104 ? 22.878 2.978 -17.611 1.00 53.50 104 SER A C 1
ATOM 856 O O . SER A 1 104 ? 24.013 3.315 -17.928 1.00 53.50 104 SER A O 1
ATOM 858 N N . ASN A 1 105 ? 22.315 1.852 -18.069 1.00 52.50 105 ASN A N 1
ATOM 859 C CA . ASN A 1 105 ? 23.020 0.812 -18.835 1.00 52.50 105 ASN A CA 1
ATOM 860 C C . ASN A 1 105 ? 22.971 1.011 -20.369 1.00 52.50 105 ASN A C 1
ATOM 862 O O . ASN A 1 105 ? 23.440 0.169 -21.124 1.00 52.50 105 ASN A O 1
ATOM 866 N N . SER A 1 106 ? 22.364 2.104 -20.855 1.00 47.56 106 SER A N 1
ATOM 867 C CA . SER A 1 106 ? 22.245 2.423 -22.296 1.00 47.56 106 SER A CA 1
ATOM 868 C C . SER A 1 106 ? 23.147 3.586 -22.743 1.00 47.56 106 SER A C 1
ATOM 870 O O . SER A 1 106 ? 22.914 4.183 -23.794 1.00 47.56 106 SER A O 1
ATOM 872 N N . ARG A 1 107 ? 24.145 3.960 -21.931 1.00 47.31 107 ARG A N 1
ATOM 873 C CA . ARG A 1 107 ? 25.095 5.057 -22.208 1.00 47.31 107 ARG A CA 1
ATOM 874 C C . ARG A 1 107 ? 26.565 4.614 -22.210 1.00 47.31 107 ARG A C 1
ATOM 876 O O . ARG A 1 107 ? 27.435 5.451 -21.976 1.00 47.31 107 ARG A O 1
ATOM 883 N N . GLU A 1 108 ? 26.830 3.341 -22.484 1.00 41.66 108 GLU A N 1
ATOM 884 C CA . GLU A 1 108 ? 28.184 2.836 -22.768 1.00 41.66 108 GLU A CA 1
ATOM 885 C C . GLU A 1 108 ? 28.374 2.545 -24.258 1.00 41.66 108 GLU A C 1
ATOM 887 O O . GLU A 1 108 ? 27.434 2.000 -24.884 1.00 41.66 108 GLU A O 1
#

Foldseek 3Di:
DDDPPLPDPVNLVVLLVVLQVLVQVLCVVQVAPDDPVNLLVLLAAPDDCVSLVVQLVSSPPVDDPVSSVSSSVSSVSCQQRFFYVVNVGGHVSRVVSVVVVVVVVPPD